Protein AF-A0A8S9W7X7-F1 (afdb_monomer_lite)

pLDDT: mean 78.05, std 18.35, range [39.81, 97.12]

Foldseek 3Di:
DDPDPPPPVPDDDDPVVVLVVQLVVCVVVVHHSCVSVVDDPPPPD

Sequence (45 aa):
MGMGIKLDGKEEIPEEEYRRIFKDMFVNLGLPAEKVDEFEFLDLW

Radius of gyration: 13.42 Å; chains: 1; bounding box: 20×31×29 Å

Secondary structure (DSSP, 8-state):
--------TT-PPPHHHHHHHHHHHHHHTT--GGGGGG-------

Structure (mmCIF, N/CA/C/O backbone):
data_AF-A0A8S9W7X7-F1
#
_entry.id   AF-A0A8S9W7X7-F1
#
loop_
_atom_site.group_PDB
_atom_site.id
_atom_site.type_symbol
_atom_site.label_atom_id
_atom_site.label_alt_id
_atom_site.label_comp_id
_atom_site.label_asym_id
_atom_site.label_entity_id
_atom_site.label_seq_id
_atom_site.pdbx_PDB_ins_code
_atom_site.Cartn_x
_atom_site.Cartn_y
_atom_site.Cartn_z
_atom_site.occupancy
_atom_site.B_iso_or_equiv
_atom_site.auth_seq_id
_atom_site.auth_comp_id
_atom_site.auth_asym_id
_atom_site.auth_atom_id
_atom_site.pdbx_PDB_model_num
ATOM 1 N N . MET A 1 1 ? 10.523 -24.524 -21.193 1.00 39.81 1 MET A N 1
ATOM 2 C CA . MET A 1 1 ? 9.920 -23.218 -21.527 1.00 39.81 1 MET A CA 1
ATOM 3 C C . MET A 1 1 ? 10.283 -22.265 -20.404 1.00 39.81 1 MET A C 1
ATOM 5 O O . MET A 1 1 ? 9.776 -22.435 -19.306 1.00 39.81 1 MET A O 1
ATOM 9 N N . GLY A 1 2 ? 11.253 -21.377 -20.618 1.00 44.91 2 GLY A N 1
ATOM 10 C CA . GLY A 1 2 ? 11.606 -20.370 -19.619 1.00 44.91 2 GLY A CA 1
ATOM 11 C C . GLY A 1 2 ? 10.658 -19.188 -19.761 1.00 44.91 2 GLY A C 1
ATOM 12 O O . GLY A 1 2 ? 10.671 -18.539 -20.803 1.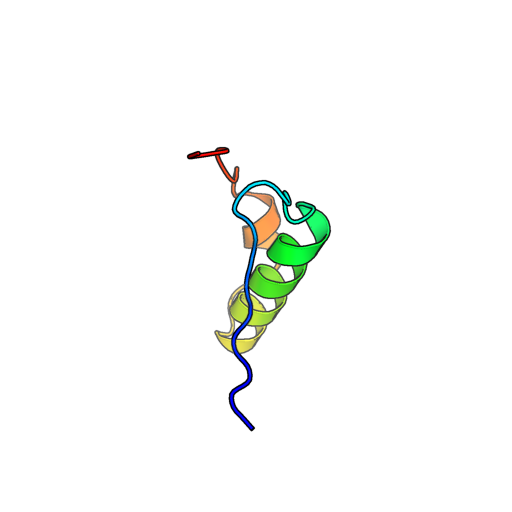00 44.91 2 GLY A O 1
ATOM 13 N N . MET A 1 3 ? 9.828 -18.928 -18.753 1.00 44.72 3 MET A N 1
ATOM 14 C CA . MET A 1 3 ? 9.092 -17.666 -18.657 1.00 44.72 3 MET A CA 1
ATOM 15 C C . MET A 1 3 ? 10.080 -16.597 -18.187 1.00 44.72 3 MET A C 1
ATOM 17 O O . MET A 1 3 ? 10.247 -16.372 -16.995 1.00 44.72 3 MET A O 1
ATOM 21 N N . GLY A 1 4 ? 10.819 -16.020 -19.131 1.00 48.72 4 GLY A N 1
ATOM 22 C CA . GLY A 1 4 ? 11.618 -14.826 -18.891 1.00 48.72 4 GLY A CA 1
ATOM 23 C C . GLY A 1 4 ? 10.807 -13.613 -19.312 1.00 48.72 4 GLY A C 1
ATOM 24 O O . GLY A 1 4 ? 10.550 -13.447 -20.503 1.00 48.72 4 GLY A O 1
ATOM 25 N N . ILE A 1 5 ? 10.405 -12.778 -18.356 1.00 56.56 5 ILE A N 1
ATOM 26 C CA . ILE A 1 5 ? 9.865 -11.454 -18.664 1.00 56.56 5 ILE A CA 1
ATOM 27 C C . ILE A 1 5 ? 11.065 -10.595 -19.083 1.00 56.56 5 ILE A C 1
ATOM 29 O O . ILE A 1 5 ? 11.906 -10.245 -18.257 1.00 56.56 5 ILE A O 1
ATOM 33 N N . LYS A 1 6 ? 11.198 -10.323 -20.384 1.00 56.47 6 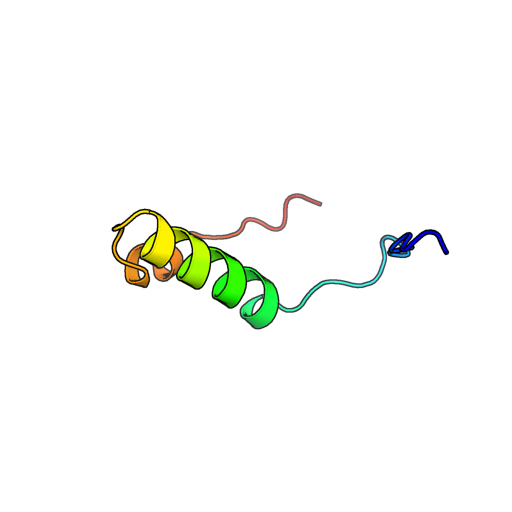LYS A N 1
ATOM 34 C CA . LYS A 1 6 ? 12.083 -9.267 -20.885 1.00 56.47 6 LYS A CA 1
ATOM 35 C C . LYS A 1 6 ? 11.289 -7.969 -20.824 1.00 56.47 6 LYS A C 1
ATOM 37 O O . LYS A 1 6 ? 10.592 -7.663 -21.780 1.00 56.47 6 LYS A O 1
ATOM 42 N N . LEU A 1 7 ? 11.379 -7.262 -19.703 1.00 58.06 7 LEU A N 1
ATOM 43 C CA . LEU A 1 7 ? 11.013 -5.852 -19.663 1.00 58.06 7 LEU A CA 1
ATOM 44 C C . LEU A 1 7 ? 12.169 -5.113 -20.335 1.00 58.06 7 LEU A C 1
ATOM 46 O O . LEU A 1 7 ? 13.279 -5.051 -19.800 1.00 58.06 7 LEU A O 1
ATOM 50 N N . ASP A 1 8 ? 11.970 -4.635 -21.555 1.00 59.84 8 ASP A N 1
ATOM 51 C CA . ASP A 1 8 ? 12.730 -3.483 -22.001 1.00 59.84 8 ASP A CA 1
ATOM 52 C C . ASP A 1 8 ? 12.483 -2.382 -20.967 1.00 59.84 8 ASP A C 1
ATOM 54 O O . ASP A 1 8 ? 11.344 -2.047 -20.670 1.00 59.84 8 ASP A O 1
ATOM 58 N N . GLY A 1 9 ? 13.544 -1.880 -20.327 1.00 57.00 9 GLY A N 1
ATOM 59 C CA . GLY A 1 9 ? 13.461 -0.929 -19.205 1.00 57.00 9 GLY A CA 1
ATOM 60 C C . GLY A 1 9 ? 12.959 0.467 -19.598 1.00 57.00 9 GLY A C 1
ATOM 61 O O . GLY A 1 9 ? 13.496 1.463 -19.131 1.00 57.00 9 GLY A O 1
ATOM 62 N N . LYS A 1 10 ? 12.019 0.531 -20.539 1.00 59.41 10 LYS A N 1
ATOM 63 C CA . LYS A 1 10 ? 11.353 1.705 -21.091 1.00 59.41 10 LYS A CA 1
ATOM 64 C C . LYS A 1 10 ? 9.830 1.609 -20.978 1.00 59.41 10 LYS A C 1
ATOM 66 O O . LYS A 1 10 ? 9.171 2.611 -21.231 1.00 59.41 10 LYS A O 1
ATOM 71 N N . GLU A 1 11 ? 9.275 0.441 -20.648 1.00 65.50 11 GLU A N 1
ATOM 72 C CA . GLU A 1 11 ? 7.852 0.311 -20.340 1.00 65.50 11 GLU A CA 1
ATOM 73 C C . GLU A 1 11 ? 7.618 0.649 -18.863 1.00 65.50 11 GLU A C 1
ATOM 75 O O . GLU A 1 11 ? 8.032 -0.079 -17.959 1.00 65.50 11 GLU A O 1
ATOM 80 N N . GLU A 1 12 ? 6.974 1.791 -18.628 1.00 70.75 12 GLU A N 1
ATOM 81 C CA . GLU A 1 12 ? 6.440 2.162 -17.321 1.00 70.75 12 GLU A CA 1
ATOM 82 C C . GLU A 1 12 ? 5.192 1.319 -17.042 1.00 70.75 12 GLU A C 1
ATOM 84 O O . GLU A 1 12 ? 4.233 1.319 -17.818 1.00 70.75 12 GLU A O 1
ATOM 89 N N . ILE A 1 13 ? 5.203 0.585 -15.928 1.00 77.69 13 ILE A N 1
ATOM 90 C CA . ILE A 1 13 ? 4.016 -0.126 -15.451 1.00 77.69 13 ILE A CA 1
ATOM 91 C C . ILE A 1 13 ? 3.050 0.924 -14.886 1.00 77.69 13 ILE A C 1
ATOM 93 O O . ILE A 1 13 ? 3.461 1.687 -14.007 1.00 77.69 13 ILE A O 1
ATOM 97 N N . PRO A 1 14 ? 1.779 0.964 -15.327 1.00 84.06 14 PRO A N 1
ATOM 98 C CA . PRO A 1 14 ? 0.802 1.896 -14.785 1.00 84.06 14 PRO A CA 1
ATOM 99 C C . PRO A 1 14 ? 0.676 1.752 -13.269 1.00 84.06 14 PRO A C 1
ATOM 101 O O . PRO A 1 14 ? 0.614 0.638 -12.745 1.00 84.06 14 PRO A O 1
ATOM 104 N N . GLU A 1 15 ? 0.553 2.878 -12.566 1.00 84.56 15 GLU A N 1
ATOM 105 C CA . GLU A 1 15 ? 0.443 2.875 -11.105 1.00 84.56 15 GLU A CA 1
ATOM 106 C C . GLU A 1 15 ? -0.682 1.996 -10.579 1.00 84.56 15 GLU A C 1
ATOM 108 O O . GLU A 1 15 ? -0.504 1.238 -9.627 1.00 84.56 15 GLU A O 1
ATOM 113 N N . GLU A 1 16 ? -1.826 2.032 -11.248 1.00 87.00 16 GLU A N 1
ATOM 114 C CA . GLU A 1 16 ? -2.972 1.202 -10.907 1.00 87.00 16 GLU A CA 1
ATOM 115 C C . GLU A 1 16 ? -2.627 -0.299 -10.882 1.00 87.00 16 GLU A C 1
ATOM 117 O O . GLU A 1 16 ? -3.100 -1.033 -10.008 1.00 87.00 16 GLU A O 1
ATOM 122 N N . GLU A 1 17 ? -1.773 -0.752 -11.803 1.00 87.44 17 GLU A N 1
ATOM 123 C CA . GLU A 1 17 ? -1.424 -2.160 -11.957 1.00 87.44 17 GLU A CA 1
ATOM 124 C C . GLU A 1 17 ? -0.568 -2.650 -10.788 1.00 87.44 17 GLU A C 1
ATOM 126 O O . GLU A 1 17 ? -0.931 -3.626 -10.124 1.00 87.44 17 GLU A O 1
ATOM 131 N N . TYR A 1 18 ? 0.519 -1.946 -10.459 1.00 86.12 18 TYR A N 1
ATOM 132 C CA . TYR A 1 18 ? 1.336 -2.342 -9.312 1.00 86.12 18 TYR A CA 1
ATOM 133 C C . TYR A 1 18 ? 0.618 -2.082 -7.980 1.00 86.12 18 TYR A C 1
ATOM 135 O O . TYR A 1 18 ? 0.719 -2.896 -7.059 1.00 86.12 18 TYR A O 1
ATOM 143 N N . ARG A 1 19 ? -0.188 -1.016 -7.869 1.00 91.25 19 ARG A N 1
ATOM 144 C CA . ARG A 1 19 ? -0.961 -0.684 -6.659 1.00 91.25 19 ARG A CA 1
ATOM 145 C C . ARG A 1 19 ? -1.954 -1.790 -6.307 1.00 91.25 19 ARG A C 1
ATOM 147 O O . ARG A 1 19 ? -2.094 -2.136 -5.132 1.00 91.25 19 ARG A O 1
ATOM 154 N N . ARG A 1 20 ? -2.597 -2.403 -7.305 1.00 93.38 20 ARG A N 1
ATOM 155 C CA . ARG A 1 20 ? -3.468 -3.570 -7.099 1.00 93.38 20 ARG A CA 1
ATOM 156 C C . ARG A 1 20 ? -2.708 -4.757 -6.501 1.00 93.38 20 ARG A C 1
ATOM 158 O O . ARG A 1 20 ? -3.198 -5.372 -5.557 1.00 93.38 20 ARG A O 1
ATOM 165 N N . ILE A 1 21 ? -1.505 -5.041 -6.999 1.00 92.56 21 ILE A N 1
ATOM 166 C CA . ILE A 1 21 ? -0.660 -6.134 -6.491 1.00 92.56 21 ILE A CA 1
ATOM 167 C C . ILE A 1 21 ? -0.291 -5.897 -5.020 1.00 92.56 21 ILE A C 1
ATOM 169 O O . ILE A 1 21 ? -0.380 -6.813 -4.200 1.00 92.56 21 ILE A O 1
ATOM 173 N N . PHE A 1 22 ? 0.072 -4.663 -4.655 1.00 93.31 22 PHE A N 1
ATOM 174 C CA . PHE A 1 22 ? 0.358 -4.313 -3.261 1.00 93.31 22 PHE A CA 1
ATOM 175 C C . PHE A 1 22 ? -0.872 -4.451 -2.358 1.00 93.31 22 PHE A C 1
ATOM 177 O O . PHE A 1 22 ? -0.751 -4.962 -1.243 1.00 93.31 22 PHE A O 1
ATOM 184 N N . LYS A 1 23 ? -2.062 -4.063 -2.831 1.00 95.19 23 LYS A N 1
ATOM 185 C CA . LYS A 1 23 ? -3.314 -4.252 -2.079 1.00 95.19 23 LYS A CA 1
ATOM 186 C C . LYS A 1 23 ? -3.595 -5.727 -1.802 1.00 95.19 23 LYS A C 1
ATOM 188 O O . LYS A 1 23 ? -3.861 -6.078 -0.653 1.00 95.19 23 LYS A O 1
ATOM 193 N N . ASP A 1 24 ? -3.455 -6.589 -2.806 1.00 96.25 24 ASP A N 1
ATOM 194 C CA . ASP A 1 24 ? -3.628 -8.037 -2.637 1.00 96.25 24 ASP A CA 1
ATOM 195 C C . ASP A 1 24 ? -2.602 -8.618 -1.644 1.00 96.25 24 ASP A C 1
ATOM 197 O O . ASP A 1 24 ? -2.939 -9.461 -0.809 1.00 96.25 24 ASP A O 1
ATOM 201 N N . MET A 1 25 ? -1.355 -8.129 -1.665 1.00 96.06 25 MET A N 1
ATOM 202 C CA . MET A 1 25 ? -0.326 -8.518 -0.695 1.00 96.06 25 MET A CA 1
ATOM 203 C C . MET A 1 25 ? -0.710 -8.134 0.740 1.00 96.06 25 MET A C 1
ATOM 205 O O . MET A 1 25 ? -0.569 -8.956 1.645 1.00 96.06 25 MET A O 1
ATOM 209 N N . PHE A 1 26 ? -1.232 -6.924 0.955 1.00 96.56 26 PHE A N 1
ATOM 210 C CA . PHE A 1 26 ? -1.688 -6.476 2.273 1.00 96.56 26 PHE A CA 1
ATOM 211 C C . PHE A 1 26 ? -2.824 -7.356 2.801 1.00 96.56 26 PHE A C 1
ATOM 213 O O . PHE A 1 26 ? -2.735 -7.830 3.933 1.00 96.56 26 PHE A O 1
ATOM 220 N N . VAL A 1 27 ? -3.829 -7.661 1.973 1.00 96.75 27 VAL A N 1
ATOM 221 C CA . VAL A 1 27 ? -4.929 -8.562 2.362 1.00 96.75 27 VAL A CA 1
ATOM 222 C C . VAL A 1 27 ? -4.398 -9.935 2.775 1.00 96.75 27 VAL A C 1
ATOM 224 O O . VAL A 1 27 ? -4.784 -10.453 3.822 1.00 96.75 27 VAL A O 1
ATOM 227 N N . ASN A 1 28 ? -3.467 -10.503 2.003 1.00 97.12 28 ASN A N 1
ATOM 228 C CA . ASN A 1 28 ? -2.871 -11.809 2.305 1.00 97.12 28 ASN A CA 1
ATOM 229 C C . ASN A 1 28 ? -2.067 -11.821 3.616 1.00 97.12 28 ASN A C 1
ATOM 231 O O . ASN A 1 28 ? -1.947 -12.866 4.254 1.00 97.12 28 ASN A O 1
ATOM 235 N N . LEU A 1 29 ? -1.536 -10.671 4.031 1.00 96.62 29 LEU A N 1
ATOM 236 C CA . LEU A 1 29 ? -0.826 -10.496 5.299 1.00 96.62 29 LEU A CA 1
ATOM 237 C C . LEU A 1 29 ? -1.760 -10.145 6.472 1.00 96.62 29 LEU A C 1
ATOM 239 O O . LEU A 1 29 ? -1.283 -9.967 7.592 1.00 96.62 29 LEU A O 1
ATOM 243 N N . GLY A 1 30 ? -3.074 -10.036 6.241 1.00 95.94 30 GLY A N 1
ATOM 244 C CA . GLY A 1 30 ? -4.038 -9.576 7.246 1.00 95.94 30 GLY A CA 1
ATOM 245 C C . GLY A 1 30 ? -3.916 -8.083 7.566 1.00 95.94 30 GLY A C 1
ATOM 246 O O . GLY A 1 30 ? -4.333 -7.646 8.638 1.00 95.94 30 GLY A O 1
ATOM 247 N N . LEU A 1 31 ? -3.320 -7.307 6.659 1.00 95.31 31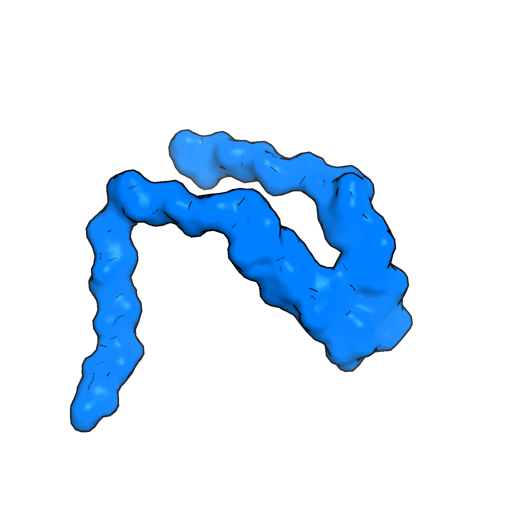 LEU A N 1
ATOM 248 C CA . LEU A 1 31 ? -3.144 -5.864 6.772 1.00 95.31 31 LEU A CA 1
ATOM 249 C C . LEU A 1 31 ? -4.253 -5.115 6.008 1.00 95.31 31 LEU A C 1
ATOM 251 O O . LEU A 1 31 ? -4.774 -5.627 5.013 1.00 95.31 31 LEU A O 1
ATOM 255 N N . PRO A 1 32 ? -4.606 -3.883 6.417 1.00 96.06 32 PRO A N 1
ATOM 256 C CA . PRO A 1 32 ? -5.606 -3.087 5.710 1.00 96.06 32 PRO A CA 1
ATOM 257 C C . PRO A 1 32 ? -5.075 -2.637 4.346 1.00 96.06 32 PRO A C 1
ATOM 259 O O . PRO A 1 32 ? -4.111 -1.878 4.277 1.00 96.06 32 PRO A O 1
ATOM 262 N N . ALA A 1 33 ? -5.715 -3.062 3.256 1.00 95.12 33 ALA A N 1
ATOM 263 C CA . ALA A 1 33 ? -5.301 -2.703 1.895 1.00 95.12 33 ALA A CA 1
ATOM 264 C C . ALA A 1 33 ? -5.367 -1.190 1.614 1.00 95.12 33 ALA A C 1
ATOM 266 O O . ALA A 1 33 ? -4.631 -0.685 0.771 1.00 95.12 33 ALA A O 1
ATOM 267 N N . GLU A 1 34 ? -6.207 -0.461 2.351 1.00 94.62 34 GLU A N 1
ATOM 268 C CA . GLU A 1 34 ? -6.321 1.005 2.310 1.00 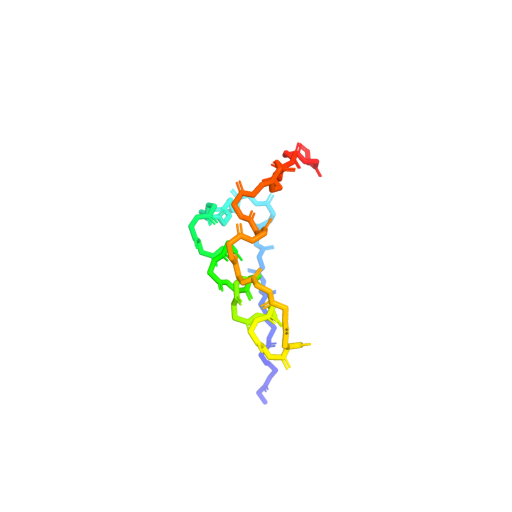94.62 34 GLU A CA 1
ATOM 269 C C . GLU A 1 34 ? -4.981 1.690 2.599 1.00 94.62 34 GLU A C 1
ATOM 271 O O . GLU A 1 34 ? -4.705 2.765 2.079 1.00 94.62 34 GLU A O 1
ATOM 276 N N . LYS A 1 35 ? -4.110 1.052 3.394 1.00 91.56 35 LYS A N 1
ATOM 277 C CA . LYS A 1 35 ? -2.794 1.603 3.727 1.00 91.56 35 LYS A CA 1
ATOM 278 C C . LYS A 1 35 ? -1.899 1.771 2.513 1.00 91.56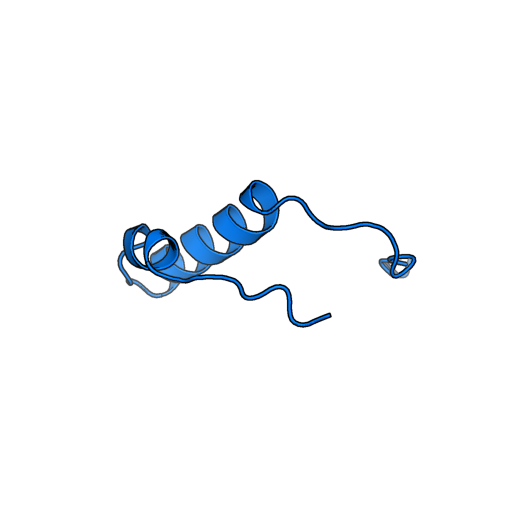 35 LYS A C 1
ATOM 280 O O . LYS A 1 35 ? -1.047 2.647 2.531 1.00 91.56 35 LY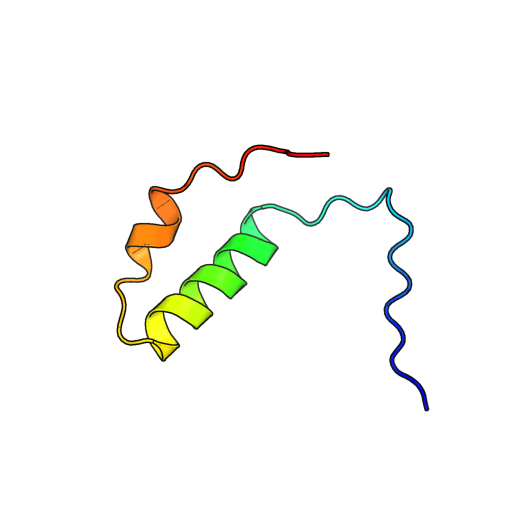S A O 1
ATOM 285 N N . VAL A 1 36 ? -2.117 0.993 1.453 1.00 91.25 36 VAL A N 1
ATOM 286 C CA . VAL A 1 36 ? -1.412 1.155 0.176 1.00 91.25 36 VAL A CA 1
ATOM 287 C C . VAL A 1 36 ? -1.713 2.526 -0.446 1.00 91.25 36 VAL A C 1
ATOM 289 O O . VAL A 1 36 ? -0.844 3.107 -1.088 1.00 91.25 36 VAL A O 1
ATOM 292 N N . ASP A 1 37 ? -2.903 3.089 -0.209 1.00 90.19 37 ASP A N 1
ATOM 293 C CA . ASP A 1 37 ? -3.319 4.411 -0.708 1.00 90.19 37 ASP A CA 1
ATOM 294 C C . ASP A 1 37 ? -2.624 5.583 -0.009 1.00 90.19 37 ASP A C 1
ATOM 296 O O . ASP A 1 37 ? -2.596 6.682 -0.551 1.00 90.19 37 ASP A O 1
ATOM 300 N N . GLU A 1 38 ? -1.999 5.336 1.142 1.00 90.00 38 GLU A N 1
ATOM 301 C CA . GLU A 1 38 ? -1.201 6.329 1.867 1.00 90.00 38 GLU A CA 1
ATOM 302 C C . GLU A 1 38 ? 0.271 6.357 1.407 1.00 90.00 38 GLU A C 1
ATOM 304 O O . GLU A 1 38 ? 1.002 7.278 1.772 1.00 90.00 38 GLU A O 1
ATOM 309 N N . PHE A 1 39 ? 0.729 5.368 0.624 1.00 83.50 39 PHE A N 1
ATOM 310 C CA . PHE A 1 39 ? 2.093 5.351 0.091 1.00 83.50 39 PHE A CA 1
ATOM 311 C C . PHE A 1 39 ? 2.200 6.196 -1.176 1.00 83.50 39 PHE A C 1
ATOM 313 O O . PHE A 1 39 ? 1.499 5.957 -2.165 1.00 83.50 39 PHE A O 1
ATOM 320 N N . GLU A 1 40 ? 3.158 7.121 -1.165 1.00 78.44 40 GLU A N 1
ATOM 321 C CA . GLU A 1 40 ? 3.691 7.705 -2.388 1.00 78.44 40 GLU A CA 1
ATOM 322 C C . GLU A 1 40 ? 4.764 6.774 -2.947 1.00 78.44 40 GLU A C 1
ATOM 324 O O . GLU A 1 40 ? 5.825 6.568 -2.347 1.00 78.44 40 GLU A O 1
ATOM 329 N N . PHE A 1 41 ? 4.472 6.190 -4.105 1.00 75.31 41 PHE A N 1
ATOM 330 C CA . PHE A 1 41 ? 5.468 5.492 -4.897 1.00 75.31 41 PHE A CA 1
ATOM 331 C C . PHE A 1 41 ? 6.300 6.569 -5.584 1.00 75.31 41 PHE A C 1
ATOM 333 O O . PHE A 1 41 ? 5.951 7.051 -6.654 1.00 75.31 41 PHE A O 1
ATOM 340 N N . LEU A 1 42 ? 7.359 7.022 -4.907 1.00 63.72 42 LEU A N 1
ATOM 341 C CA . LEU A 1 42 ? 8.345 7.896 -5.531 1.00 63.72 42 LEU A CA 1
ATOM 342 C C . LEU A 1 42 ? 8.869 7.162 -6.766 1.00 63.72 42 LEU A C 1
ATOM 344 O O . LEU A 1 42 ? 9.383 6.049 -6.620 1.00 63.72 42 LEU A O 1
ATOM 348 N N . ASP A 1 43 ? 8.734 7.780 -7.941 1.00 60.91 43 ASP A N 1
ATOM 349 C CA . ASP A 1 43 ? 9.381 7.370 -9.189 1.00 60.91 43 ASP A CA 1
ATOM 350 C C . ASP A 1 43 ? 10.907 7.375 -8.978 1.00 60.91 43 ASP A C 1
ATOM 352 O O . ASP A 1 43 ? 11.619 8.316 -9.320 1.00 60.91 43 ASP A O 1
ATOM 356 N N . LEU A 1 44 ? 11.428 6.354 -8.298 1.00 47.59 44 LEU A N 1
ATOM 357 C CA . LEU A 1 44 ? 12.850 6.145 -8.056 1.00 47.59 44 LEU A CA 1
ATOM 358 C C . LEU A 1 44 ? 13.433 5.383 -9.246 1.00 47.59 44 LEU A C 1
ATOM 360 O O . LEU A 1 44 ? 13.882 4.248 -9.086 1.00 47.59 44 LEU A O 1
ATOM 364 N N . TRP A 1 45 ? 13.398 6.015 -10.420 1.00 49.25 45 TRP A N 1
ATOM 365 C CA . TRP A 1 45 ? 14.154 5.631 -11.613 1.00 49.25 45 TRP A CA 1
ATOM 366 C C . TRP A 1 45 ? 14.684 6.869 -12.334 1.00 49.25 45 TRP A C 1
ATOM 368 O O . TRP A 1 45 ? 13.880 7.765 -12.666 1.00 49.25 45 TRP A O 1
#